Protein AF-A0AAJ2R1D3-F1 (afdb_monomer_lite)

Structure (mmCIF, N/CA/C/O backbone):
data_AF-A0AAJ2R1D3-F1
#
_entry.id   AF-A0AAJ2R1D3-F1
#
loop_
_atom_site.group_PDB
_atom_site.id
_atom_site.type_symbol
_atom_site.label_atom_id
_atom_site.label_alt_id
_atom_site.label_comp_id
_atom_site.label_asym_id
_atom_site.label_entity_id
_atom_site.label_seq_id
_atom_site.pdbx_PDB_ins_code
_atom_site.Cartn_x
_atom_site.Cartn_y
_atom_site.Cartn_z
_atom_site.occupancy
_atom_site.B_iso_or_equiv
_atom_site.auth_seq_id
_atom_site.auth_comp_id
_atom_site.auth_asym_id
_atom_site.auth_atom_id
_atom_site.pdbx_PDB_model_num
ATOM 1 N N . MET A 1 1 ? -8.444 -17.369 49.351 1.00 70.56 1 MET A N 1
ATOM 2 C CA . MET A 1 1 ? -8.563 -16.984 47.926 1.00 70.56 1 MET A CA 1
ATOM 3 C C . MET A 1 1 ? -10.039 -16.936 47.558 1.00 70.56 1 MET A C 1
ATOM 5 O O . MET A 1 1 ? -10.755 -17.825 48.007 1.00 70.56 1 MET A O 1
ATOM 9 N N . PRO A 1 2 ? -10.508 -15.925 46.807 1.00 86.19 2 PRO A N 1
ATOM 10 C CA . PRO A 1 2 ? -11.891 -15.883 46.330 1.00 86.19 2 PRO A CA 1
ATOM 11 C C . PRO A 1 2 ? -12.172 -17.059 45.384 1.00 86.19 2 PRO A C 1
ATOM 13 O O . PRO A 1 2 ? -11.295 -17.453 44.607 1.00 86.19 2 PRO A O 1
ATOM 16 N N . LYS A 1 3 ? -13.384 -17.626 45.446 1.00 95.12 3 LYS A N 1
ATOM 17 C CA . LYS A 1 3 ? -13.799 -18.641 44.469 1.00 95.12 3 LYS A CA 1
ATOM 18 C C . LYS A 1 3 ? -13.911 -17.993 43.092 1.00 95.12 3 LYS A C 1
ATOM 20 O O . LYS A 1 3 ? -14.357 -16.850 42.966 1.00 95.12 3 LYS A O 1
ATOM 25 N N . HIS A 1 4 ? -13.490 -18.731 42.077 1.00 95.38 4 HIS A N 1
ATOM 26 C CA . HIS A 1 4 ? -13.515 -18.298 40.690 1.00 95.38 4 HIS A CA 1
ATOM 27 C C . HIS A 1 4 ? -13.993 -19.442 39.800 1.00 95.38 4 HIS A C 1
ATOM 29 O O . HIS A 1 4 ? -13.826 -20.611 40.146 1.00 95.38 4 HIS A O 1
ATOM 35 N N . GLU A 1 5 ? -14.588 -19.090 38.666 1.00 97.06 5 GLU A N 1
ATOM 36 C CA . GLU A 1 5 ? -15.080 -20.036 37.667 1.00 97.06 5 GLU A CA 1
ATOM 37 C C . GLU A 1 5 ? -14.741 -19.561 36.259 1.00 97.06 5 GLU A C 1
ATOM 39 O O . GLU A 1 5 ? -14.687 -18.357 35.994 1.00 97.06 5 GLU A O 1
ATOM 44 N N . TRP A 1 6 ? -14.554 -20.535 35.370 1.00 96.75 6 TRP A N 1
ATOM 45 C CA . TRP A 1 6 ? -14.217 -20.339 33.966 1.00 96.75 6 TRP A CA 1
ATOM 46 C C . TRP A 1 6 ? -15.343 -20.826 33.056 1.00 96.75 6 TRP A C 1
ATOM 48 O O . TRP A 1 6 ? -15.939 -21.876 33.300 1.00 96.75 6 TRP A O 1
ATOM 58 N N . ARG A 1 7 ? -15.586 -20.091 31.967 1.00 96.69 7 ARG A N 1
ATOM 59 C CA . ARG A 1 7 ? -16.446 -20.510 30.854 1.00 96.69 7 ARG A CA 1
ATOM 60 C C . ARG A 1 7 ? -15.816 -20.072 29.535 1.00 96.69 7 ARG A C 1
ATOM 62 O O . ARG A 1 7 ? -15.919 -18.916 29.139 1.00 96.69 7 ARG A O 1
ATOM 69 N N . GLY A 1 8 ? -15.137 -20.994 28.854 1.00 94.94 8 GLY A N 1
ATOM 70 C CA . GLY A 1 8 ? -14.337 -20.643 27.678 1.00 94.94 8 GLY A CA 1
ATOM 71 C C . GLY A 1 8 ? -13.228 -19.655 28.053 1.00 94.94 8 GLY A C 1
ATOM 72 O O . GLY A 1 8 ? -12.372 -19.984 28.870 1.00 94.94 8 GLY A O 1
ATOM 73 N N . THR A 1 9 ? -13.261 -18.448 27.482 1.00 95.12 9 THR A N 1
ATOM 74 C CA . THR A 1 9 ? -12.325 -17.347 27.789 1.00 95.12 9 THR A CA 1
ATOM 75 C C . THR A 1 9 ? -12.857 -16.355 28.823 1.00 95.12 9 THR A C 1
ATOM 77 O O . THR A 1 9 ? -12.216 -15.340 29.096 1.00 95.12 9 THR A O 1
ATOM 80 N N . GLU A 1 10 ? -14.028 -16.630 29.396 1.00 96.75 10 GLU A N 1
ATOM 81 C CA . GLU A 1 10 ? -14.647 -15.785 30.406 1.00 96.75 10 GLU A CA 1
ATOM 82 C C . GLU A 1 10 ? -14.277 -16.241 31.825 1.00 96.75 10 GLU A C 1
ATOM 84 O O . GLU A 1 10 ? -14.307 -17.436 32.135 1.00 96.75 10 GLU A O 1
ATOM 89 N N . LEU A 1 11 ? -13.999 -15.274 32.702 1.00 96.75 11 LEU A N 1
ATOM 90 C CA . LEU A 1 11 ? -13.715 -15.460 34.128 1.00 96.75 11 LEU A CA 1
ATOM 91 C C . LEU A 1 11 ? -14.711 -14.659 34.977 1.00 96.75 11 LEU A C 1
ATOM 93 O O . LEU A 1 11 ? -15.039 -13.516 34.650 1.00 96.75 11 LEU A O 1
ATOM 97 N N . ARG A 1 12 ? -15.167 -15.229 36.097 1.00 97.00 12 ARG A N 1
ATOM 98 C CA . ARG A 1 12 ? -15.913 -14.500 37.138 1.00 97.00 12 ARG A CA 1
ATOM 99 C C . ARG A 1 12 ? -15.459 -14.892 38.541 1.00 97.00 12 ARG A C 1
ATOM 101 O O . ARG A 1 12 ? -14.957 -15.994 38.758 1.00 97.00 12 ARG A O 1
ATOM 108 N N . PHE A 1 13 ? -15.707 -14.004 39.500 1.00 96.50 13 PHE A N 1
ATOM 109 C CA . PHE A 1 13 ? -15.419 -14.218 40.919 1.00 96.50 13 PHE A CA 1
ATOM 110 C C . PHE A 1 13 ? -16.707 -14.258 41.741 1.00 96.50 13 PHE A C 1
ATOM 112 O O . PHE A 1 13 ? -17.676 -13.558 41.431 1.00 96.50 13 PHE A O 1
ATOM 119 N N . GLN A 1 14 ? -16.709 -15.062 42.801 1.00 95.50 14 GLN A N 1
ATOM 120 C CA . GLN A 1 14 ? -17.774 -15.067 43.798 1.00 95.50 14 GLN A CA 1
ATOM 121 C C . GLN A 1 14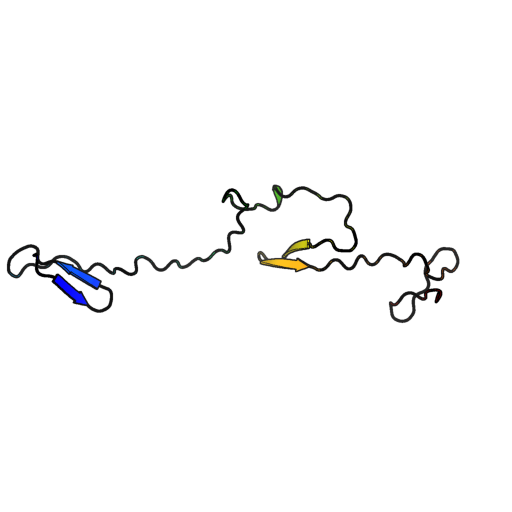 ? -17.601 -13.866 44.740 1.00 95.50 14 GLN A C 1
ATOM 123 O O . GLN A 1 14 ? -16.524 -13.686 45.312 1.00 95.50 14 GLN A O 1
ATOM 128 N N . LYS A 1 15 ? -18.646 -13.041 44.878 1.00 91.00 15 LYS A N 1
ATOM 129 C CA . LYS A 1 15 ? -18.650 -11.844 45.735 1.00 91.00 15 LYS A CA 1
ATOM 130 C C . LYS A 1 15 ? -19.084 -12.178 47.163 1.00 91.00 15 LYS A C 1
ATOM 132 O O . LYS A 1 15 ? -18.403 -11.791 48.102 1.00 91.00 15 LYS A O 1
ATOM 137 N N . ASP A 1 16 ? -20.166 -12.941 47.288 1.00 90.81 16 ASP A N 1
ATOM 138 C CA . ASP A 1 16 ? -20.738 -13.433 48.546 1.00 90.81 16 ASP A CA 1
ATOM 139 C C . ASP A 1 16 ? -21.088 -14.924 48.380 1.00 90.81 16 ASP A C 1
ATOM 141 O O . ASP A 1 16 ? -21.152 -15.402 47.239 1.00 90.81 16 ASP A O 1
ATOM 145 N N . PRO A 1 17 ? -21.322 -15.692 49.462 1.00 87.69 17 PRO A N 1
ATOM 146 C CA . PRO A 1 17 ? -21.846 -17.051 49.348 1.00 87.69 17 PRO A CA 1
ATOM 147 C C . PRO A 1 17 ? -23.058 -17.083 48.407 1.00 87.69 17 PRO A C 1
ATOM 149 O O . PRO A 1 17 ? -23.958 -16.254 48.495 1.00 87.69 17 PRO A O 1
ATOM 152 N N . ASP A 1 18 ? -22.993 -17.972 47.420 1.00 87.50 18 ASP A N 1
ATOM 153 C CA . ASP A 1 18 ? -23.955 -18.142 46.324 1.00 87.50 18 ASP A CA 1
ATOM 154 C C . ASP A 1 18 ? -24.215 -16.917 45.419 1.00 87.50 18 ASP A C 1
ATOM 156 O O . ASP A 1 18 ? -25.053 -16.977 44.521 1.00 87.50 18 ASP A O 1
ATOM 160 N N . THR A 1 19 ? -23.430 -15.838 45.551 1.00 94.00 19 THR A N 1
ATOM 161 C CA . THR A 1 19 ? -23.528 -14.633 44.710 1.00 94.00 19 THR A CA 1
ATOM 162 C C . THR A 1 19 ? -22.296 -14.454 43.830 1.00 94.00 19 THR A C 1
ATOM 164 O O . THR A 1 19 ? -21.187 -14.189 44.301 1.00 94.00 19 THR A O 1
ATOM 167 N N . TRP A 1 20 ? -22.500 -14.537 42.519 1.00 95.69 20 TRP A N 1
ATOM 168 C CA . TRP A 1 20 ? -21.441 -14.423 41.519 1.00 95.69 20 TRP A CA 1
ATOM 169 C C . TRP A 1 20 ? -21.436 -13.061 40.827 1.00 95.69 20 TRP A C 1
ATOM 171 O O . TRP A 1 20 ? -22.487 -12.494 40.532 1.00 95.69 20 TRP A O 1
ATOM 181 N N . GLY A 1 21 ? -20.239 -12.552 40.529 1.00 94.75 21 GLY A N 1
ATOM 182 C CA . GLY A 1 21 ? -20.064 -11.397 39.654 1.00 94.75 21 GLY A CA 1
ATOM 183 C C . GLY A 1 21 ? -20.373 -11.712 38.186 1.00 94.75 21 GLY A C 1
ATOM 184 O O . GLY A 1 21 ? -20.624 -12.859 37.802 1.00 94.75 21 GLY A O 1
ATOM 185 N N . ARG A 1 22 ? -20.322 -10.674 37.342 1.00 95.88 22 ARG A N 1
ATOM 186 C CA . ARG A 1 22 ? -20.442 -10.831 35.885 1.00 95.88 22 ARG A CA 1
ATOM 187 C C . ARG A 1 22 ? -19.271 -11.632 35.311 1.00 95.88 22 ARG A C 1
ATOM 189 O O . ARG A 1 22 ? -18.163 -11.587 35.842 1.00 95.88 22 ARG A O 1
ATOM 196 N N . TRP A 1 23 ? -19.521 -12.287 34.187 1.00 95.88 23 TRP A N 1
ATOM 197 C CA . TRP A 1 23 ? -18.479 -12.858 33.340 1.00 95.88 23 TRP A CA 1
ATOM 198 C C . TRP A 1 23 ? -17.655 -11.753 32.668 1.00 95.88 23 TRP A C 1
ATOM 200 O O . TRP A 1 23 ? -18.208 -10.739 32.234 1.00 95.88 23 TRP A O 1
ATOM 210 N N . VAL A 1 24 ? -16.336 -11.940 32.608 1.00 94.12 24 VAL A N 1
ATOM 211 C CA . VAL A 1 24 ? -15.387 -11.049 31.928 1.00 94.12 24 VAL A CA 1
ATOM 212 C C . VAL A 1 24 ? -14.612 -11.862 30.896 1.00 94.12 24 VAL A C 1
ATOM 214 O O . VAL A 1 24 ? -13.839 -12.736 31.282 1.00 94.12 24 VAL A O 1
ATOM 217 N N . ASP A 1 25 ? -14.812 -11.585 29.603 1.00 93.56 25 ASP A N 1
ATOM 218 C CA . ASP A 1 25 ? -14.014 -12.189 28.526 1.00 93.56 25 ASP A CA 1
ATOM 219 C C . ASP A 1 25 ? -12.603 -11.594 28.524 1.00 93.56 25 ASP A C 1
ATOM 221 O O . ASP A 1 25 ? -12.412 -10.393 28.313 1.00 93.56 25 ASP A O 1
ATOM 225 N N . LEU A 1 26 ? -11.607 -12.442 28.764 1.00 92.31 26 LEU A N 1
ATOM 226 C CA . LEU A 1 26 ? -10.213 -12.027 28.887 1.00 92.31 26 LEU A CA 1
ATOM 227 C C . LEU A 1 26 ? -9.510 -11.845 27.539 1.00 92.31 26 LEU A C 1
ATOM 229 O O . LEU A 1 26 ? -8.378 -11.369 27.514 1.00 92.31 26 LEU A O 1
ATOM 233 N N . ARG A 1 27 ? -10.159 -12.179 26.415 1.00 89.12 27 ARG A N 1
ATOM 234 C CA . ARG A 1 27 ? -9.619 -11.878 25.077 1.00 89.12 27 ARG A CA 1
ATOM 235 C C . ARG A 1 27 ? -9.589 -10.380 24.775 1.00 89.12 27 ARG A C 1
ATOM 237 O O . ARG A 1 27 ? -8.850 -9.965 23.888 1.00 89.12 27 ARG A O 1
ATOM 244 N N . GLY A 1 28 ? -10.379 -9.582 25.498 1.00 73.69 28 GLY A N 1
ATOM 245 C CA . GLY A 1 28 ? -10.596 -8.178 25.169 1.00 73.69 28 GLY A CA 1
ATOM 246 C C . GLY A 1 28 ? -11.386 -8.001 23.862 1.00 73.69 28 GLY A C 1
ATOM 247 O O . GLY A 1 28 ? -11.788 -8.983 23.232 1.00 73.69 28 GLY A O 1
ATOM 248 N N . PRO A 1 29 ? -11.663 -6.754 23.449 1.00 74.81 29 PRO A N 1
ATOM 249 C CA . PRO A 1 29 ? -12.251 -6.496 22.142 1.00 74.81 29 PRO A CA 1
ATOM 250 C C . PRO A 1 29 ? -11.326 -7.040 21.050 1.00 74.81 29 PRO A C 1
ATOM 252 O O . PRO A 1 29 ? -10.130 -6.749 21.035 1.00 74.81 29 PRO A O 1
ATOM 255 N N . SER A 1 30 ? -11.878 -7.819 20.118 1.00 66.12 30 SER A N 1
ATOM 256 C CA . SER A 1 30 ? -11.153 -8.200 18.908 1.00 66.12 30 SER A CA 1
ATOM 257 C C . SER A 1 30 ? -10.707 -6.928 18.192 1.00 66.12 30 SER A C 1
ATOM 259 O O . SER A 1 30 ? -11.553 -6.082 17.892 1.00 66.12 30 SER A O 1
ATOM 261 N N . SER A 1 31 ? -9.414 -6.782 17.897 1.00 54.25 31 SER A N 1
ATOM 262 C CA . SER A 1 31 ? -8.915 -5.686 17.066 1.00 54.25 31 SER A CA 1
ATOM 263 C C . SER A 1 31 ? -9.388 -5.894 15.624 1.00 54.25 31 SER A C 1
ATOM 265 O O . SER A 1 31 ? -8.658 -6.379 14.762 1.00 54.25 31 SER A O 1
ATOM 267 N N . SER A 1 32 ? -10.643 -5.571 15.338 1.00 51.25 32 SER A N 1
ATOM 268 C CA . SER A 1 32 ? -11.178 -5.559 13.983 1.00 51.25 32 SER A CA 1
ATOM 269 C C . SER A 1 32 ? -10.755 -4.263 13.299 1.00 51.25 32 SER A C 1
ATOM 271 O O . SER A 1 32 ? -11.592 -3.394 13.085 1.00 51.25 32 SER A O 1
ATOM 273 N N . SER A 1 33 ? -9.453 -4.090 13.059 1.00 47.44 33 SER A N 1
ATOM 274 C CA . SER A 1 33 ? -8.857 -3.144 12.102 1.00 47.44 33 SER A CA 1
ATOM 275 C C . SER A 1 33 ? -7.342 -3.175 12.262 1.00 47.44 33 SER A C 1
ATOM 277 O O . SER A 1 33 ? -6.749 -2.302 12.890 1.00 47.44 33 SER A O 1
ATOM 279 N N . SER A 1 34 ? -6.688 -4.165 11.663 1.00 45.78 34 SER A N 1
ATOM 280 C CA . SER A 1 34 ? -5.292 -3.973 11.278 1.00 45.78 34 SER A CA 1
ATOM 281 C C . SER A 1 34 ? -5.298 -3.068 10.048 1.00 45.78 34 SER A C 1
ATOM 283 O O . SER A 1 34 ? -5.184 -3.540 8.920 1.00 45.78 34 SER A O 1
ATOM 285 N N . VAL A 1 35 ? -5.506 -1.764 10.242 1.00 55.12 35 VAL A N 1
ATOM 286 C CA . VAL A 1 35 ? -5.026 -0.803 9.249 1.00 55.12 35 VAL A CA 1
ATOM 287 C C . VAL A 1 35 ? -3.513 -0.952 9.303 1.00 55.12 35 VAL A C 1
ATOM 289 O O . VAL A 1 35 ? -2.921 -0.759 10.362 1.00 55.12 35 VAL A O 1
ATOM 292 N N . ALA A 1 36 ? -2.889 -1.371 8.204 1.00 56.84 36 ALA A N 1
ATOM 293 C CA . ALA A 1 36 ? -1.442 -1.299 8.084 1.00 56.84 36 ALA A CA 1
ATOM 294 C C . ALA A 1 36 ? -1.066 0.189 8.084 1.00 56.84 36 ALA A C 1
ATOM 296 O O . ALA A 1 36 ? -1.006 0.831 7.038 1.00 56.84 36 ALA A O 1
ATOM 297 N N . VAL A 1 37 ? -0.905 0.762 9.276 1.00 58.97 37 VAL A N 1
ATOM 298 C CA . VAL A 1 37 ? -0.334 2.089 9.440 1.00 58.97 37 VAL A CA 1
ATOM 299 C C . VAL A 1 37 ? 1.146 1.905 9.157 1.00 58.97 37 VAL A C 1
ATOM 301 O O . VAL A 1 37 ? 1.859 1.285 9.943 1.00 58.97 37 VAL A O 1
ATOM 304 N N . ILE A 1 38 ? 1.609 2.371 7.998 1.00 70.81 38 ILE A N 1
ATOM 305 C CA . ILE A 1 38 ? 3.047 2.534 7.817 1.00 70.81 38 ILE A CA 1
ATOM 306 C C . ILE A 1 38 ? 3.420 3.690 8.748 1.00 70.81 38 ILE A C 1
ATOM 308 O O . ILE A 1 38 ? 2.927 4.804 8.576 1.00 70.81 38 ILE A O 1
ATOM 312 N N . GLN A 1 39 ? 4.197 3.399 9.785 1.00 73.50 39 GLN A N 1
ATOM 313 C CA . GLN A 1 39 ? 4.702 4.399 10.720 1.00 73.50 39 GLN A CA 1
ATOM 314 C C . GLN A 1 39 ? 6.149 4.738 10.367 1.00 73.50 39 GLN A C 1
ATOM 316 O O . GLN A 1 39 ? 6.877 3.889 9.845 1.00 73.50 39 GLN A O 1
ATOM 321 N N . ASP A 1 40 ? 6.557 5.981 10.610 1.00 68.75 40 ASP A N 1
ATOM 322 C CA . ASP A 1 40 ? 7.966 6.353 10.529 1.00 68.75 40 ASP A CA 1
ATOM 323 C C . ASP A 1 40 ? 8.744 5.730 11.700 1.00 68.75 40 ASP A C 1
ATOM 325 O O . ASP A 1 40 ? 8.182 5.084 12.589 1.00 68.75 40 ASP A O 1
ATOM 329 N N . SER A 1 41 ? 10.064 5.910 11.715 1.00 73.69 41 SER A N 1
ATOM 330 C CA . SER A 1 41 ? 10.914 5.418 12.806 1.00 73.69 41 SER A CA 1
ATOM 331 C C . SER A 1 41 ? 10.603 6.050 14.170 1.00 73.69 41 SER A C 1
ATOM 333 O O . SER A 1 41 ? 11.097 5.563 15.183 1.00 73.69 41 SER A O 1
ATOM 335 N N . GLU A 1 42 ? 9.808 7.119 14.205 1.00 78.88 42 GLU A N 1
ATOM 336 C CA . GLU A 1 42 ? 9.379 7.833 15.409 1.00 78.88 42 GLU A CA 1
ATOM 337 C C . GLU A 1 42 ? 7.965 7.414 15.860 1.00 78.88 42 GLU A C 1
ATOM 339 O O . GLU A 1 42 ? 7.484 7.874 16.895 1.00 78.88 42 GLU A O 1
ATOM 344 N N . GLY A 1 43 ? 7.307 6.505 15.128 1.00 74.94 43 GLY A N 1
ATOM 345 C CA . GLY A 1 43 ? 5.969 6.001 15.438 1.00 74.94 43 GLY A CA 1
ATOM 346 C C . GLY A 1 43 ? 4.828 6.897 14.951 1.00 74.94 43 GLY A C 1
ATOM 347 O O . GLY A 1 43 ? 3.668 6.624 15.271 1.00 74.94 43 GLY A O 1
ATOM 348 N N . ASN A 1 44 ? 5.116 7.944 14.173 1.00 77.25 44 ASN A N 1
ATOM 349 C CA . ASN A 1 44 ? 4.078 8.765 13.561 1.00 77.25 44 ASN A CA 1
ATOM 350 C C . ASN A 1 44 ? 3.518 8.073 12.324 1.00 77.25 44 ASN A C 1
ATOM 352 O O . ASN A 1 44 ? 4.244 7.417 11.578 1.00 77.25 44 ASN A O 1
ATOM 356 N N . ASP A 1 45 ? 2.240 8.302 12.038 1.00 75.31 45 ASP A N 1
ATOM 357 C CA . ASP A 1 45 ? 1.659 7.908 10.760 1.00 75.31 45 ASP A CA 1
ATOM 358 C C . ASP A 1 45 ? 2.446 8.524 9.589 1.00 75.31 45 ASP A C 1
ATOM 360 O O . ASP A 1 45 ? 2.512 9.753 9.453 1.00 75.31 45 ASP A O 1
ATOM 364 N N . LEU A 1 46 ? 2.957 7.689 8.680 1.00 75.50 46 LEU A N 1
ATOM 365 C CA . LEU A 1 46 ? 3.499 8.167 7.412 1.00 75.50 46 LEU A CA 1
ATOM 366 C C . LEU A 1 46 ? 2.347 8.660 6.538 1.00 75.50 46 LEU A C 1
ATOM 368 O O . LEU A 1 46 ? 1.495 7.894 6.084 1.00 75.50 46 LEU A O 1
ATOM 372 N N . LYS A 1 47 ? 2.322 9.973 6.315 1.00 75.38 47 LYS A N 1
ATOM 373 C CA . LYS A 1 47 ? 1.425 10.635 5.366 1.00 75.38 47 LYS A CA 1
ATOM 374 C C . LYS A 1 47 ? 2.206 10.901 4.072 1.00 75.38 47 LYS A C 1
ATOM 376 O O . LYS A 1 47 ? 3.303 11.456 4.174 1.00 75.38 47 LYS A O 1
ATOM 381 N N . PRO A 1 48 ? 1.698 10.527 2.881 1.00 75.38 48 PRO A N 1
ATOM 382 C CA . PRO A 1 48 ? 2.401 10.738 1.612 1.00 75.38 48 PRO A CA 1
ATOM 383 C C . PRO A 1 48 ? 2.867 12.182 1.396 1.00 75.38 48 PRO A C 1
ATOM 385 O O . PRO A 1 48 ? 3.937 12.411 0.848 1.00 75.38 48 PRO A O 1
ATOM 388 N N . GLU A 1 49 ? 2.106 13.155 1.894 1.00 80.12 49 GLU A N 1
ATOM 389 C CA . GLU A 1 49 ? 2.369 14.590 1.766 1.00 80.12 49 GLU A CA 1
ATOM 390 C C . GLU A 1 49 ? 3.581 15.059 2.586 1.00 80.12 49 GLU A C 1
ATOM 392 O O . GLU A 1 49 ? 4.086 16.158 2.373 1.00 80.12 49 GLU A O 1
ATOM 397 N N . ARG A 1 50 ? 4.041 14.243 3.543 1.00 75.88 50 ARG A N 1
ATOM 398 C CA . ARG A 1 50 ? 5.222 14.514 4.378 1.00 75.88 50 ARG A CA 1
ATOM 399 C C . ARG A 1 50 ? 6.478 13.820 3.856 1.00 75.88 50 ARG A C 1
ATOM 401 O O . ARG A 1 50 ? 7.550 14.022 4.424 1.00 75.88 50 ARG A O 1
ATOM 408 N N . LEU A 1 51 ? 6.357 12.994 2.816 1.00 78.25 51 LEU A N 1
ATOM 409 C CA . LEU A 1 51 ? 7.509 12.356 2.193 1.00 78.25 51 LEU A CA 1
ATOM 410 C C . LEU A 1 51 ? 8.288 13.397 1.376 1.00 78.25 51 LEU A C 1
ATOM 412 O O . LEU A 1 51 ? 7.675 14.200 0.668 1.00 78.25 51 LEU A O 1
ATOM 416 N N . PRO A 1 52 ? 9.629 13.404 1.455 1.00 80.44 52 PRO A N 1
ATOM 417 C CA . PRO A 1 52 ? 10.436 14.317 0.662 1.00 80.44 52 PRO A CA 1
ATOM 418 C C . PRO A 1 52 ? 10.233 14.040 -0.829 1.00 80.44 52 PRO A C 1
ATOM 420 O O . PRO A 1 52 ? 10.243 12.888 -1.270 1.00 80.44 52 PRO A O 1
ATOM 423 N N . LEU A 1 53 ? 10.070 15.110 -1.607 1.00 83.25 53 LEU A N 1
ATOM 424 C CA . LEU A 1 53 ? 10.059 15.008 -3.060 1.00 83.25 53 LEU A CA 1
ATOM 425 C C . LEU A 1 53 ? 11.474 14.707 -3.553 1.00 83.25 53 LEU A C 1
ATOM 427 O O . LEU A 1 53 ? 12.441 15.347 -3.144 1.00 83.25 53 LEU A O 1
ATOM 431 N N . VAL A 1 54 ? 11.576 13.734 -4.452 1.00 81.81 54 VAL A N 1
ATOM 432 C CA . VAL A 1 54 ? 12.808 13.412 -5.170 1.00 81.81 54 VAL A CA 1
ATOM 433 C C . VAL A 1 54 ? 12.652 13.946 -6.590 1.00 81.81 54 VAL A C 1
ATOM 435 O O . VAL A 1 54 ? 11.739 13.536 -7.303 1.00 81.81 54 VAL A O 1
ATOM 438 N N . GLU A 1 55 ? 13.517 14.880 -6.992 1.00 80.50 55 GLU A N 1
ATOM 439 C CA . GLU A 1 55 ? 13.448 15.519 -8.318 1.00 80.50 55 GLU A CA 1
ATOM 440 C C . GLU A 1 55 ? 14.005 14.630 -9.439 1.00 80.50 55 GLU A C 1
ATOM 442 O O . GLU A 1 55 ? 13.522 14.686 -10.566 1.00 80.50 55 GLU A O 1
ATOM 447 N N . ASN A 1 56 ? 14.998 13.789 -9.131 1.00 78.00 56 ASN A N 1
ATOM 448 C CA . ASN A 1 56 ? 15.654 12.912 -10.097 1.00 78.00 56 ASN A CA 1
ATOM 449 C C . ASN A 1 56 ? 15.614 11.470 -9.609 1.00 78.00 56 ASN A C 1
ATOM 451 O O . ASN A 1 56 ? 16.225 11.138 -8.597 1.00 78.00 56 ASN A O 1
ATOM 455 N N . VAL A 1 57 ? 14.919 10.621 -10.357 1.00 78.44 57 VAL A N 1
ATOM 456 C CA . VAL A 1 57 ? 14.907 9.177 -10.128 1.00 78.44 57 VAL A CA 1
ATOM 457 C C . VAL A 1 57 ? 16.056 8.544 -10.909 1.00 78.44 57 VAL A C 1
ATOM 459 O O . VAL A 1 57 ? 16.208 8.814 -12.101 1.00 78.44 57 VAL A O 1
ATOM 462 N N . VAL A 1 58 ? 16.840 7.678 -10.268 1.00 73.75 58 VAL A N 1
ATOM 463 C CA . VAL A 1 58 ? 17.982 6.972 -10.872 1.00 73.75 58 VAL A CA 1
ATOM 464 C C . VAL A 1 58 ? 17.771 5.455 -10.925 1.00 73.75 58 VAL A C 1
ATOM 466 O O . VAL A 1 58 ? 16.900 4.886 -10.264 1.00 73.75 58 VAL A O 1
ATOM 469 N N . MET A 1 59 ? 18.566 4.766 -11.753 1.00 66.31 5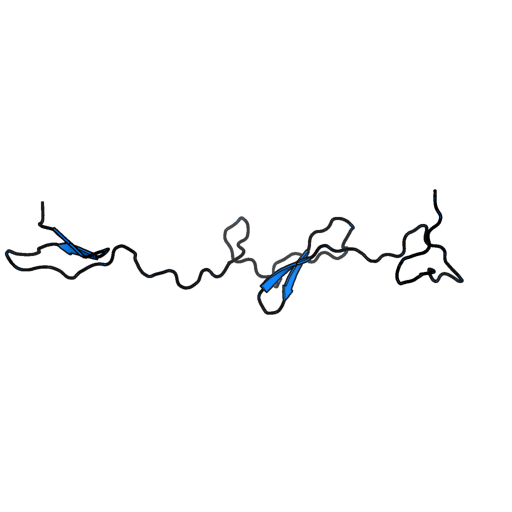9 MET A N 1
ATOM 470 C CA . MET A 1 59 ? 18.543 3.303 -11.804 1.00 66.31 59 MET A CA 1
ATOM 471 C C . MET A 1 59 ? 18.906 2.719 -10.435 1.00 66.31 59 MET A C 1
ATOM 473 O O . MET A 1 59 ? 19.976 2.994 -9.902 1.00 66.31 59 MET A O 1
ATOM 477 N N . GLY A 1 60 ? 18.025 1.872 -9.900 1.00 69.38 60 GLY A N 1
ATOM 478 C CA . GLY A 1 60 ? 18.194 1.244 -8.586 1.00 69.38 60 GLY A CA 1
ATOM 479 C C . GLY A 1 60 ? 17.292 1.823 -7.497 1.00 69.38 60 GLY A C 1
ATOM 480 O O . GLY A 1 60 ? 17.103 1.158 -6.475 1.00 69.38 60 GLY A O 1
ATOM 481 N N . ASP A 1 61 ? 16.668 2.980 -7.738 1.00 78.31 61 ASP A N 1
ATOM 482 C CA . ASP A 1 61 ? 15.679 3.542 -6.822 1.00 78.31 61 ASP A CA 1
ATOM 483 C C . ASP A 1 61 ? 14.488 2.596 -6.629 1.00 78.31 61 ASP A C 1
ATOM 485 O O . ASP A 1 61 ? 14.035 1.887 -7.538 1.00 78.31 61 ASP A O 1
ATOM 489 N N . GLN A 1 62 ? 13.961 2.593 -5.406 1.00 75.38 62 GLN A N 1
ATOM 490 C CA . GLN A 1 62 ? 12.765 1.848 -5.039 1.00 75.38 62 GLN A CA 1
ATOM 491 C C . GLN A 1 62 ? 11.636 2.830 -4.779 1.00 75.38 62 GLN A C 1
ATOM 493 O O . GLN A 1 62 ? 11.783 3.737 -3.965 1.00 75.38 62 GLN A O 1
ATOM 498 N N . MET A 1 63 ? 10.499 2.625 -5.438 1.00 79.38 63 MET A N 1
ATOM 499 C CA . MET A 1 63 ? 9.344 3.500 -5.286 1.00 79.38 63 MET A CA 1
ATOM 500 C C . MET A 1 63 ? 8.194 2.771 -4.608 1.00 79.38 63 MET A C 1
ATOM 502 O O . MET A 1 63 ? 7.909 1.604 -4.891 1.00 79.38 63 MET A O 1
ATOM 506 N N . VAL A 1 64 ? 7.510 3.493 -3.730 1.00 79.88 64 VAL A N 1
ATOM 507 C CA . VAL A 1 64 ? 6.236 3.094 -3.142 1.00 79.88 64 VAL A CA 1
ATOM 508 C C . VAL A 1 64 ? 5.172 4.048 -3.680 1.00 79.88 64 VAL A C 1
ATOM 510 O O . VAL A 1 64 ? 5.345 5.261 -3.624 1.00 79.88 64 VAL A O 1
ATOM 513 N N . MET A 1 65 ? 4.091 3.506 -4.237 1.00 79.88 65 MET A N 1
ATOM 514 C CA . MET A 1 65 ? 2.943 4.268 -4.739 1.00 79.88 65 MET A CA 1
ATOM 515 C C . MET A 1 65 ? 1.682 3.900 -3.963 1.00 79.88 65 MET A C 1
ATOM 517 O O . MET A 1 65 ? 1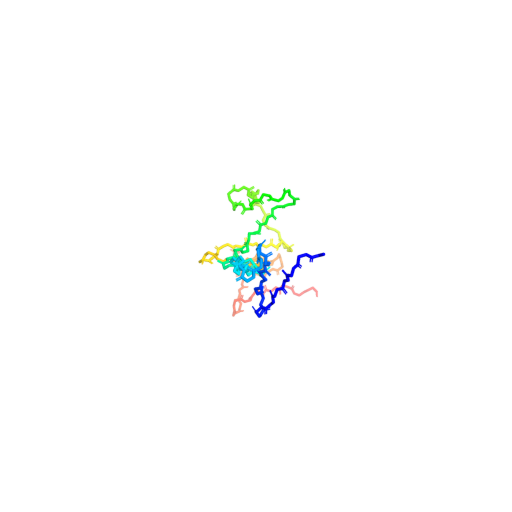.581 2.787 -3.454 1.00 79.88 65 MET A O 1
ATOM 521 N N . VAL A 1 66 ? 0.699 4.800 -3.936 1.00 79.00 66 VAL A N 1
ATOM 522 C CA . VAL A 1 66 ? -0.661 4.497 -3.471 1.00 79.00 66 VAL A CA 1
ATOM 523 C C . VAL A 1 66 ? -1.578 4.404 -4.688 1.00 79.00 66 VAL A C 1
ATOM 525 O O . VAL A 1 66 ? -1.670 5.352 -5.466 1.00 79.00 66 VAL A O 1
ATOM 528 N N . ARG A 1 67 ? -2.257 3.268 -4.864 1.00 73.81 67 ARG A N 1
ATOM 529 C CA . ARG A 1 67 ? -3.279 3.055 -5.901 1.00 73.81 67 ARG A CA 1
ATOM 530 C C . ARG A 1 67 ? -4.505 2.429 -5.257 1.00 73.81 67 ARG A C 1
ATOM 532 O O . ARG A 1 67 ? -4.367 1.441 -4.545 1.00 73.81 67 ARG A O 1
ATOM 539 N N . ASP A 1 68 ? -5.675 3.026 -5.469 1.00 78.75 68 ASP A N 1
ATOM 540 C CA . ASP A 1 68 ? -6.943 2.561 -4.887 1.00 78.75 68 ASP A CA 1
ATOM 541 C C . ASP A 1 68 ? -6.869 2.353 -3.358 1.00 78.75 68 ASP A C 1
ATOM 543 O O . ASP A 1 68 ? -7.451 1.428 -2.799 1.00 78.75 68 ASP A O 1
ATOM 547 N N . GLY A 1 69 ? -6.100 3.208 -2.670 1.00 70.88 69 GLY A N 1
ATOM 548 C CA . GLY A 1 69 ? -5.890 3.139 -1.218 1.00 70.88 69 GLY A CA 1
ATOM 549 C C . GLY A 1 69 ? -4.884 2.082 -0.746 1.00 70.88 69 GLY A C 1
ATOM 550 O O . GLY A 1 69 ? -4.708 1.916 0.458 1.00 70.88 69 GLY A O 1
ATOM 551 N N . VAL A 1 70 ? -4.199 1.387 -1.659 1.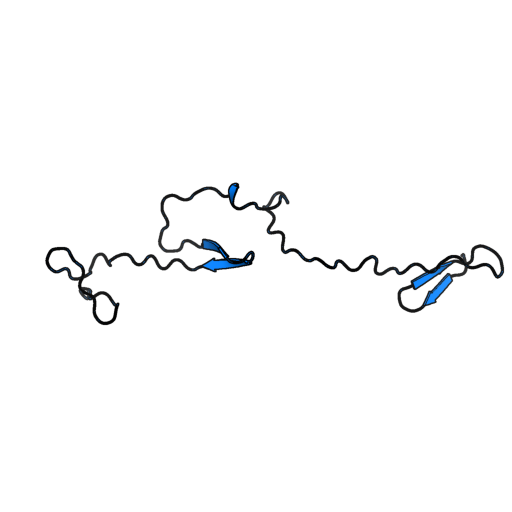00 68.75 70 VAL A N 1
ATOM 552 C CA . VAL A 1 70 ? -3.224 0.335 -1.343 1.00 68.75 70 VAL A CA 1
ATOM 553 C C . VAL A 1 70 ? -1.810 0.783 -1.700 1.00 68.75 70 VAL A C 1
ATOM 555 O O . VAL A 1 70 ? -1.565 1.304 -2.789 1.00 68.75 70 VAL A O 1
ATOM 558 N N . PHE A 1 71 ? -0.862 0.541 -0.791 1.00 71.19 71 PHE A N 1
ATOM 559 C CA . PHE A 1 71 ? 0.559 0.732 -1.064 1.00 71.19 71 PHE A CA 1
ATOM 560 C C . PHE A 1 71 ? 1.095 -0.385 -1.965 1.00 71.19 71 PHE A C 1
ATOM 562 O O . PHE A 1 71 ? 0.980 -1.568 -1.647 1.00 71.19 71 PHE A O 1
ATOM 569 N N . VAL A 1 72 ? 1.730 -0.010 -3.072 1.00 75.62 72 VAL A N 1
ATOM 570 C CA . VAL A 1 72 ? 2.379 -0.930 -4.009 1.00 75.62 72 VAL A CA 1
ATOM 571 C C . VAL A 1 72 ? 3.842 -0.547 -4.196 1.00 75.62 72 VAL A C 1
ATOM 573 O O . VAL A 1 72 ? 4.177 0.627 -4.356 1.00 75.62 72 VAL A O 1
ATOM 576 N N . ARG A 1 73 ? 4.731 -1.546 -4.187 1.00 78.19 73 ARG A N 1
ATOM 577 C CA . ARG A 1 73 ? 6.150 -1.353 -4.507 1.00 78.19 73 ARG A CA 1
ATOM 578 C C . ARG A 1 73 ? 6.343 -1.478 -6.010 1.00 78.19 73 ARG A C 1
ATOM 580 O O . ARG A 1 73 ? 5.993 -2.499 -6.598 1.00 78.19 73 ARG A O 1
ATOM 587 N N . VAL A 1 74 ? 6.939 -0.460 -6.614 1.00 70.81 74 VAL A N 1
ATOM 588 C CA . VAL A 1 74 ? 7.211 -0.409 -8.049 1.00 70.81 74 VAL A CA 1
ATOM 589 C C . VAL A 1 74 ? 8.717 -0.410 -8.258 1.00 70.81 74 VAL A C 1
ATOM 591 O O . VAL A 1 74 ? 9.446 0.397 -7.679 1.00 70.81 74 VAL A O 1
ATOM 594 N N . LYS A 1 75 ? 9.192 -1.338 -9.093 1.00 65.75 75 LYS A N 1
ATOM 595 C CA . LYS A 1 75 ? 10.553 -1.282 -9.621 1.00 65.75 75 LYS A CA 1
ATOM 596 C C . LYS A 1 75 ? 10.540 -0.288 -10.772 1.00 65.75 75 LYS A C 1
ATOM 598 O O . LYS A 1 75 ? 9.908 -0.554 -11.792 1.00 65.75 75 LYS A O 1
ATOM 603 N N . ILE A 1 76 ? 11.214 0.844 -10.605 1.00 61.69 76 ILE A N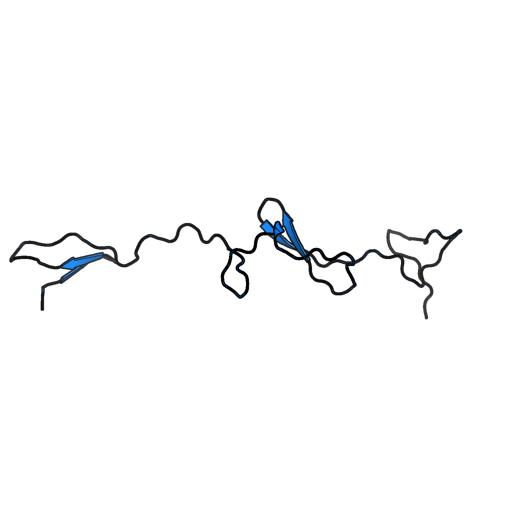 1
ATOM 604 C CA . ILE A 1 76 ? 11.359 1.788 -11.705 1.00 61.69 76 ILE A CA 1
ATOM 605 C C . ILE A 1 76 ? 12.393 1.211 -12.663 1.00 61.69 76 ILE A C 1
ATOM 607 O O . ILE A 1 76 ? 13.582 1.125 -12.362 1.00 61.69 76 ILE A O 1
ATOM 611 N N . VAL A 1 77 ? 11.916 0.782 -13.824 1.00 59.22 77 VAL A N 1
ATOM 612 C CA . VAL A 1 77 ? 12.763 0.622 -14.998 1.00 59.22 77 VAL A CA 1
ATOM 613 C C . VAL A 1 77 ? 12.678 1.962 -15.709 1.00 59.22 77 VAL A C 1
ATOM 615 O O . VAL A 1 77 ? 11.678 2.245 -16.364 1.00 59.22 77 VAL A O 1
ATOM 618 N N . LEU A 1 78 ? 13.672 2.829 -15.503 1.00 57.88 78 LEU A N 1
ATOM 619 C CA . LEU A 1 78 ? 13.784 4.052 -16.290 1.00 57.88 78 LEU A CA 1
ATOM 620 C C . LEU A 1 78 ? 13.934 3.608 -17.745 1.00 57.88 78 LEU A C 1
ATOM 622 O O . LEU A 1 78 ? 14.980 3.083 -18.124 1.00 57.88 78 LEU A O 1
ATOM 626 N N . SER A 1 79 ? 12.886 3.768 -18.553 1.00 59.03 79 SER A N 1
ATOM 627 C CA . SER A 1 79 ? 12.961 3.582 -20.001 1.00 59.03 79 SER A CA 1
ATOM 628 C C . SER A 1 79 ? 13.689 4.785 -20.604 1.00 59.03 79 SER A C 1
ATOM 630 O O . SER A 1 79 ? 13.101 5.607 -21.302 1.00 59.03 79 SER A O 1
ATOM 632 N N . GLY A 1 80 ? 14.962 4.942 -20.250 1.00 66.94 80 GLY A N 1
ATOM 633 C CA . GLY A 1 80 ? 15.876 5.828 -20.950 1.00 66.94 80 GLY A CA 1
ATOM 634 C C . GLY A 1 80 ? 16.278 5.191 -22.274 1.00 66.94 80 GLY A C 1
ATOM 635 O O . GLY A 1 80 ? 16.322 3.966 -22.396 1.00 66.94 80 GLY A O 1
ATOM 636 N N . ILE A 1 81 ? 16.566 6.022 -23.270 1.00 73.25 81 ILE A N 1
ATOM 637 C CA . ILE A 1 81 ? 17.241 5.565 -24.483 1.00 73.25 81 ILE A CA 1
ATOM 638 C C . ILE A 1 81 ? 18.649 5.117 -24.053 1.00 73.25 81 ILE A C 1
ATOM 640 O O . ILE A 1 81 ? 19.350 5.920 -23.430 1.00 73.25 81 ILE A O 1
ATOM 644 N N . PRO A 1 82 ? 19.076 3.873 -24.336 1.00 77.06 82 PRO A N 1
ATOM 645 C CA . PRO A 1 82 ? 20.443 3.440 -24.077 1.00 77.06 82 PRO A CA 1
ATOM 646 C C . PRO A 1 82 ? 21.434 4.410 -24.719 1.00 77.06 82 PRO A C 1
ATOM 648 O O . PRO A 1 82 ? 21.236 4.847 -25.851 1.00 77.06 82 PRO A O 1
ATOM 651 N N . THR A 1 83 ? 22.520 4.745 -24.027 1.00 82.38 83 THR A N 1
ATOM 652 C CA . THR A 1 83 ? 23.540 5.669 -24.555 1.00 82.38 83 THR A CA 1
ATOM 653 C C . THR A 1 83 ? 24.219 5.140 -25.821 1.00 82.38 83 THR A C 1
ATOM 655 O O . THR A 1 83 ? 24.725 5.925 -26.618 1.00 82.38 83 THR A O 1
ATOM 658 N N . ASN A 1 84 ? 24.192 3.824 -26.031 1.00 86.31 84 ASN A N 1
ATOM 659 C CA . ASN A 1 84 ? 24.671 3.125 -27.221 1.00 86.31 84 ASN A CA 1
ATOM 660 C C . ASN A 1 84 ? 23.553 2.779 -28.225 1.00 86.31 84 ASN A C 1
ATOM 662 O O . ASN A 1 84 ? 23.774 1.964 -29.125 1.00 86.31 84 ASN A O 1
ATOM 666 N N . ALA A 1 85 ? 22.356 3.356 -28.082 1.00 87.94 85 ALA A N 1
ATOM 667 C CA . ALA A 1 85 ? 21.279 3.154 -29.039 1.00 87.94 85 ALA A CA 1
ATOM 668 C C . ALA A 1 85 ? 21.650 3.742 -30.403 1.00 87.94 85 ALA A C 1
ATOM 670 O O . ALA A 1 85 ? 22.110 4.881 -30.521 1.00 87.94 85 ALA A O 1
ATOM 671 N N . ILE A 1 86 ? 21.393 2.970 -31.453 1.00 89.75 86 ILE A N 1
ATOM 672 C CA . ILE A 1 86 ? 21.500 3.454 -32.821 1.00 89.75 86 ILE A CA 1
ATOM 673 C C . ILE A 1 86 ? 20.385 4.472 -33.044 1.00 89.75 86 ILE A C 1
ATOM 675 O O . ILE A 1 86 ? 19.210 4.200 -32.781 1.00 89.75 86 ILE A O 1
ATOM 679 N N . THR A 1 87 ? 20.755 5.649 -33.545 1.00 90.81 87 THR A N 1
ATOM 680 C CA . THR A 1 87 ? 19.806 6.712 -33.877 1.00 90.81 87 THR A CA 1
ATOM 681 C C . THR A 1 87 ? 19.788 6.978 -35.378 1.00 90.81 87 THR A C 1
ATOM 683 O O . THR A 1 87 ? 20.808 6.881 -36.059 1.00 90.81 87 THR A O 1
ATOM 686 N N . VAL A 1 88 ? 18.618 7.342 -35.897 1.00 90.19 88 VAL A N 1
ATOM 687 C CA . VAL A 1 88 ? 18.449 7.902 -37.241 1.00 90.19 88 VAL A CA 1
ATOM 688 C C . VAL A 1 88 ? 17.884 9.303 -37.062 1.00 90.19 88 VAL A C 1
ATOM 690 O O . VAL A 1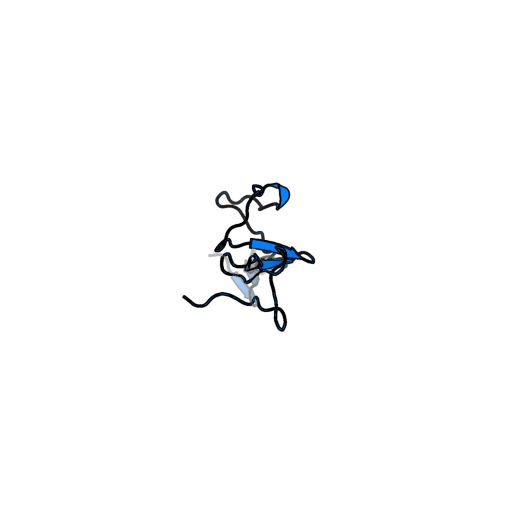 88 ? 16.805 9.474 -36.500 1.00 90.19 88 VAL A O 1
ATOM 693 N N . ASN A 1 89 ? 18.634 10.321 -37.491 1.00 90.44 89 ASN A N 1
ATOM 694 C CA . ASN A 1 89 ? 18.288 11.736 -37.293 1.00 90.44 89 ASN A CA 1
ATOM 695 C C . ASN A 1 89 ? 18.033 12.108 -35.816 1.00 90.44 89 ASN A C 1
ATOM 697 O O . ASN A 1 89 ? 17.153 12.909 -35.514 1.00 90.44 89 ASN A O 1
ATOM 701 N N . GLY A 1 90 ? 18.778 11.497 -34.888 1.00 82.56 90 GLY A N 1
ATOM 702 C CA . GLY A 1 90 ? 18.632 11.735 -33.448 1.00 82.56 90 GLY A CA 1
ATOM 703 C C . GLY A 1 90 ? 17.450 11.014 -32.790 1.00 82.56 90 GLY A C 1
ATOM 704 O O . GLY A 1 90 ? 17.282 11.121 -31.579 1.00 82.56 90 GLY A O 1
ATOM 705 N N . VAL A 1 91 ? 16.661 10.247 -33.550 1.00 86.81 91 VAL A N 1
ATOM 706 C CA . VAL A 1 91 ? 15.590 9.398 -33.014 1.00 86.81 91 VAL A CA 1
ATOM 707 C C . VAL A 1 91 ? 16.123 7.973 -32.847 1.00 86.81 91 VAL A C 1
ATOM 709 O O . VAL A 1 91 ? 16.661 7.420 -33.809 1.00 86.81 91 VAL A O 1
ATOM 712 N N . PRO A 1 92 ? 16.008 7.357 -31.660 1.00 85.75 92 PRO A N 1
ATOM 713 C CA . PRO A 1 92 ? 16.465 5.990 -31.440 1.00 85.75 92 PRO A CA 1
ATOM 714 C C . PRO A 1 92 ? 15.638 4.982 -32.238 1.00 85.75 92 PRO A C 1
ATOM 716 O O . PRO A 1 92 ? 14.412 5.077 -32.321 1.00 85.75 92 PRO A O 1
ATOM 719 N N . VAL A 1 93 ? 16.316 3.985 -32.797 1.00 91.56 93 VAL A N 1
ATOM 720 C CA . VAL A 1 93 ? 15.673 2.884 -33.513 1.00 91.56 93 VAL A CA 1
ATOM 721 C C . VAL A 1 93 ? 15.223 1.824 -32.512 1.00 91.56 93 VAL A C 1
ATOM 723 O O . VAL A 1 93 ? 16.006 1.382 -31.668 1.00 91.56 93 VAL A O 1
ATOM 726 N N . THR A 1 94 ? 13.968 1.385 -32.627 1.00 88.25 94 THR A N 1
ATOM 727 C CA . THR A 1 94 ? 13.438 0.240 -31.878 1.00 88.25 94 THR A CA 1
ATOM 728 C C . THR A 1 94 ? 12.911 -0.839 -32.820 1.00 88.25 94 THR A C 1
ATOM 730 O O . THR A 1 94 ? 12.408 -0.547 -33.905 1.00 88.25 94 THR A O 1
ATOM 733 N N . VAL A 1 95 ? 13.019 -2.099 -32.404 1.00 87.31 95 VAL A N 1
ATOM 734 C CA . VAL A 1 95 ? 12.412 -3.259 -33.068 1.00 87.31 95 VAL A CA 1
ATOM 735 C C . VAL A 1 95 ? 11.611 -4.007 -32.009 1.00 87.31 95 VAL A C 1
ATOM 737 O O . VAL A 1 95 ? 12.153 -4.388 -30.979 1.00 87.31 95 VAL A O 1
ATOM 740 N N . ASN A 1 96 ? 10.302 -4.175 -32.219 1.00 84.94 96 ASN A N 1
ATOM 741 C CA . ASN A 1 96 ? 9.383 -4.797 -31.248 1.00 84.94 96 ASN A CA 1
ATOM 742 C C . ASN A 1 96 ? 9.386 -4.146 -29.846 1.00 84.94 96 ASN A C 1
ATOM 744 O O . ASN A 1 96 ? 9.114 -4.810 -28.849 1.00 84.94 96 ASN A O 1
ATOM 748 N N . GLY A 1 97 ? 9.679 -2.843 -29.766 1.00 79.06 97 GLY A N 1
ATOM 749 C CA . GLY A 1 97 ? 9.755 -2.104 -28.500 1.00 79.06 97 GLY A CA 1
ATOM 750 C C . GLY A 1 97 ? 11.099 -2.211 -27.773 1.00 79.06 97 GLY A C 1
ATOM 751 O O . GLY A 1 97 ? 11.250 -1.621 -26.706 1.00 79.06 97 GLY A O 1
ATOM 752 N N . GLU A 1 98 ? 12.080 -2.907 -28.348 1.00 82.94 98 GLU A N 1
ATOM 753 C CA . GLU A 1 98 ? 13.443 -3.010 -27.826 1.00 82.94 98 GLU A CA 1
ATOM 754 C C . GLU A 1 98 ? 14.391 -2.102 -28.620 1.00 82.94 98 GLU A C 1
ATOM 756 O O . GLU A 1 98 ? 14.266 -1.981 -29.841 1.00 82.94 98 GLU A O 1
ATOM 761 N N . TYR A 1 99 ? 15.317 -1.423 -27.941 1.00 86.75 99 TYR A N 1
ATOM 762 C CA . TYR A 1 99 ? 16.276 -0.531 -28.595 1.00 86.75 99 TYR A CA 1
ATOM 763 C C . TYR A 1 99 ? 17.336 -1.323 -29.357 1.00 86.75 99 TYR A C 1
ATOM 765 O O . TYR A 1 99 ? 17.937 -2.250 -28.818 1.00 86.75 99 TYR A O 1
ATOM 773 N N . VAL A 1 100 ? 17.620 -0.906 -30.591 1.00 89.38 100 VAL A N 1
ATOM 774 C CA . VAL A 1 100 ? 18.779 -1.417 -31.325 1.00 89.38 100 VAL A CA 1
ATOM 775 C C . VAL A 1 100 ? 20.020 -0.714 -30.791 1.00 89.38 100 VAL A C 1
ATOM 777 O O . VAL A 1 100 ? 20.113 0.512 -30.855 1.00 89.38 100 VAL A O 1
ATOM 780 N N . VAL A 1 101 ? 20.971 -1.480 -30.267 1.00 90.31 101 VAL A N 1
ATOM 781 C CA . VAL A 1 101 ? 22.201 -0.965 -29.654 1.00 90.31 101 VAL A CA 1
ATOM 782 C C . VAL A 1 101 ? 23.441 -1.478 -30.385 1.00 90.31 101 VAL A C 1
ATOM 784 O O . VAL A 1 101 ? 23.415 -2.553 -30.984 1.00 90.31 101 VAL A O 1
ATOM 787 N N . LEU A 1 102 ? 24.532 -0.713 -30.345 1.00 84.38 102 LEU A N 1
ATOM 788 C CA . LEU A 1 102 ? 25.850 -1.193 -30.773 1.00 84.38 102 LEU A CA 1
ATOM 789 C C . LEU A 1 102 ? 26.359 -2.235 -29.761 1.00 84.38 102 LEU A C 1
ATOM 791 O O . LEU A 1 102 ? 26.370 -1.958 -28.560 1.00 84.38 102 LEU A O 1
ATOM 795 N N . ALA A 1 103 ? 26.756 -3.418 -30.239 1.00 79.75 103 ALA A N 1
ATOM 796 C CA . ALA A 1 103 ? 27.450 -4.410 -29.418 1.00 79.75 103 ALA A CA 1
ATOM 797 C C . ALA A 1 103 ? 28.903 -3.960 -29.183 1.00 79.75 103 ALA A C 1
ATOM 799 O O . ALA A 1 103 ? 29.545 -3.506 -30.133 1.00 79.75 103 ALA A O 1
ATOM 800 N N . GLU A 1 104 ? 29.378 -4.056 -27.936 1.00 68.19 104 GLU A N 1
ATOM 801 C CA . GLU A 1 104 ? 30.791 -3.836 -27.576 1.00 68.19 104 GLU A CA 1
ATOM 802 C C . GLU A 1 104 ? 31.702 -4.950 -28.108 1.00 68.19 104 GLU A C 1
ATOM 804 O O . GLU A 1 104 ? 31.276 -6.131 -28.087 1.00 68.19 104 GLU A O 1
#

Organism: Delftia acidovorans (NCBI:txid80866)

Sequence (104 aa):
MPKHEWRGTELRFQKDPDTWGRWVDLRGPSSSSSVAVIQDSEGNDLKPERLPLVENVVMGDQMVMVRDGVFVRVKIVLSGIPTNAITVNGVPVTVNGEYVVLAE

Radius of gyration: 30.85 Å; chains: 1; bounding box: 55×36×87 Å

pLDDT: mean 79.89, std 12.27, range [45.78, 97.06]

Foldseek 3Di:
DFDWDDDPQWIWTAPDVVRIDDTDRPVPDDPPDPPVQPADPVRHRDDVVPDDDDPDDDQPDWDWDADPNDTDIDRDPPPDQPPQFDDDVNHGDDDPNHTDGDDD

Secondary structure (DSSP, 8-state):
---EEEETTEEEEEEETTEE---EETT-S---------B-TTS-B--GGGSPP-S---TT-EEEEEETTEEEEEE----PPPTTB-EETTEEPEETTEEPB---